Protein AF-A0A2V4P3C6-F1 (afdb_monomer_lite)

Radius of gyration: 29.18 Å; chains: 1; bounding box: 66×27×80 Å

Organism: NCBI:txid565073

Foldseek 3Di:
DAQDLQVLLVQLCVVVVHDSVPDDFFADPVSLVSSQVVLCVVLVDHDDCPDPLNVPDGGSVSVSVSCNVRRDDVVVCPDPPPPPPDDDDDDDDDDDDDDDDDDDDDDDDPDDDPPDDDDDDDDDDDDDD

Structure (mmCIF, N/CA/C/O backbone):
data_AF-A0A2V4P3C6-F1
#
_entry.id   AF-A0A2V4P3C6-F1
#
loop_
_atom_site.group_PDB
_atom_site.id
_atom_site.type_symbol
_atom_site.label_atom_id
_atom_site.label_alt_id
_atom_site.label_comp_id
_atom_site.label_asym_id
_atom_site.label_entity_id
_atom_site.label_seq_id
_atom_site.pdbx_PDB_ins_code
_atom_site.Cartn_x
_atom_site.Cartn_y
_atom_site.Cartn_z
_atom_site.occupancy
_atom_site.B_iso_or_equiv
_atom_site.auth_seq_id
_atom_site.auth_comp_id
_atom_site.auth_asym_id
_atom_site.auth_atom_id
_atom_site.pdbx_PDB_model_num
ATOM 1 N N . MET A 1 1 ? -10.620 -6.784 7.723 1.00 65.19 1 MET A N 1
ATOM 2 C CA . MET A 1 1 ? -9.568 -7.512 6.984 1.00 65.19 1 MET A CA 1
ATOM 3 C C . MET A 1 1 ? -8.254 -7.268 7.699 1.00 65.19 1 MET A C 1
ATOM 5 O O . MET A 1 1 ? -8.076 -6.170 8.205 1.00 65.19 1 MET A O 1
ATOM 9 N N . THR A 1 2 ? -7.393 -8.275 7.805 1.00 83.12 2 THR A N 1
ATOM 10 C CA . THR A 1 2 ? -6.041 -8.142 8.369 1.00 83.12 2 THR A CA 1
ATOM 11 C C . THR A 1 2 ? -5.043 -7.855 7.254 1.00 83.12 2 THR A C 1
ATOM 13 O O . THR A 1 2 ? -5.207 -8.361 6.143 1.00 83.12 2 THR A O 1
ATOM 16 N N . VAL A 1 3 ? -4.000 -7.086 7.551 1.00 91.62 3 VAL A N 1
ATOM 17 C CA . VAL A 1 3 ? -2.892 -6.858 6.620 1.00 91.62 3 VAL A CA 1
ATOM 18 C C . VAL A 1 3 ? -2.036 -8.128 6.565 1.00 91.62 3 VAL A C 1
ATOM 20 O O . VAL A 1 3 ? -1.504 -8.562 7.583 1.00 91.62 3 VAL A O 1
ATOM 23 N N . THR A 1 4 ? -1.934 -8.744 5.386 1.00 94.69 4 THR A N 1
ATOM 24 C CA . THR A 1 4 ? -1.104 -9.934 5.120 1.00 94.69 4 THR A CA 1
ATOM 25 C C . THR A 1 4 ? -0.207 -9.678 3.915 1.00 94.69 4 THR A C 1
ATOM 27 O O . THR A 1 4 ? -0.491 -8.789 3.109 1.00 94.69 4 THR A O 1
ATOM 30 N N . ARG A 1 5 ? 0.875 -10.453 3.773 1.00 95.94 5 ARG A N 1
ATOM 31 C CA . ARG A 1 5 ? 1.776 -10.319 2.621 1.00 95.94 5 ARG A CA 1
ATOM 32 C C . ARG A 1 5 ? 1.060 -10.635 1.315 1.00 95.94 5 ARG A C 1
ATOM 34 O O . ARG A 1 5 ? 1.239 -9.917 0.340 1.00 95.94 5 ARG A O 1
ATOM 41 N N . GLU A 1 6 ? 0.211 -11.653 1.319 1.00 96.12 6 GLU A N 1
ATOM 42 C CA . GLU A 1 6 ? -0.625 -12.031 0.184 1.00 96.12 6 GLU A CA 1
ATOM 43 C C . GLU A 1 6 ? -1.547 -10.882 -0.226 1.00 96.12 6 GLU A C 1
ATOM 45 O O . GLU A 1 6 ? -1.591 -10.538 -1.400 1.00 96.12 6 GLU A O 1
ATOM 50 N N . ALA A 1 7 ? -2.202 -10.217 0.733 1.00 94.69 7 ALA A N 1
ATOM 51 C CA . ALA A 1 7 ? -3.051 -9.065 0.433 1.00 94.69 7 ALA A CA 1
ATOM 52 C C . ALA A 1 7 ? -2.264 -7.897 -0.189 1.00 94.69 7 ALA A C 1
ATOM 54 O O . ALA A 1 7 ? -2.766 -7.237 -1.094 1.00 94.69 7 ALA A O 1
ATOM 55 N N . VAL A 1 8 ? -1.032 -7.640 0.267 1.00 95.94 8 VAL A N 1
ATOM 56 C CA . VAL A 1 8 ? -0.170 -6.600 -0.326 1.00 95.94 8 VAL A CA 1
ATOM 57 C C . VAL A 1 8 ? 0.264 -6.974 -1.741 1.00 95.94 8 VAL A C 1
ATOM 59 O O . VAL A 1 8 ? 0.195 -6.133 -2.635 1.00 95.94 8 VAL A O 1
ATOM 62 N N . LEU A 1 9 ? 0.637 -8.234 -1.973 1.00 96.88 9 LEU A N 1
ATOM 63 C CA . LEU A 1 9 ? 0.955 -8.727 -3.313 1.00 96.88 9 LEU A CA 1
ATOM 64 C C . LEU A 1 9 ? -0.252 -8.658 -4.251 1.00 96.88 9 LEU A C 1
ATOM 66 O O . LEU A 1 9 ? -0.091 -8.280 -5.402 1.00 96.88 9 LEU A O 1
ATOM 70 N N . GLU A 1 10 ? -1.456 -8.982 -3.775 1.00 96.19 10 GLU A N 1
ATOM 71 C CA . GLU A 1 10 ? -2.693 -8.838 -4.550 1.00 96.19 10 GLU A CA 1
ATOM 72 C C . GLU A 1 10 ? -2.968 -7.382 -4.935 1.00 96.19 10 GLU A C 1
ATOM 74 O O . GLU A 1 10 ? -3.357 -7.118 -6.071 1.00 96.19 10 GLU A O 1
ATOM 79 N N . MET A 1 11 ? -2.744 -6.433 -4.019 1.00 95.88 11 MET A N 1
ATOM 80 C CA . MET A 1 11 ? -2.866 -5.008 -4.331 1.00 95.88 11 MET A CA 1
ATOM 81 C C . MET A 1 11 ? -1.835 -4.621 -5.403 1.00 95.88 11 MET A C 1
ATOM 83 O O . MET A 1 11 ? -2.211 -4.188 -6.485 1.00 95.88 11 MET A O 1
ATOM 87 N N . LEU A 1 12 ? -0.543 -4.868 -5.181 1.00 96.94 12 LEU A N 1
ATOM 88 C CA . LEU A 1 12 ? 0.509 -4.526 -6.154 1.00 96.94 12 LEU A CA 1
ATOM 89 C C . LEU A 1 12 ? 0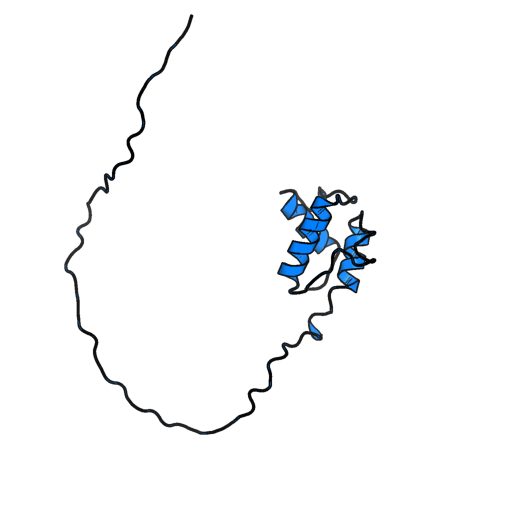.344 -5.227 -7.515 1.00 96.94 12 LEU A C 1
ATOM 91 O O . LEU A 1 12 ? 0.737 -4.697 -8.553 1.00 96.94 12 LEU A O 1
ATOM 95 N N . ALA A 1 13 ? -0.241 -6.422 -7.530 1.00 96.88 13 ALA A N 1
ATOM 96 C CA . ALA A 1 13 ? -0.592 -7.145 -8.745 1.00 96.88 13 ALA A CA 1
ATOM 97 C C . ALA A 1 13 ? -1.674 -6.426 -9.559 1.00 96.88 13 ALA A C 1
ATOM 99 O O . ALA A 1 13 ? -1.567 -6.364 -10.783 1.00 96.88 13 ALA A O 1
ATOM 100 N N . ALA A 1 14 ? -2.673 -5.844 -8.886 1.00 95.06 14 ALA A N 1
ATOM 101 C CA . ALA A 1 14 ? -3.726 -5.065 -9.528 1.00 95.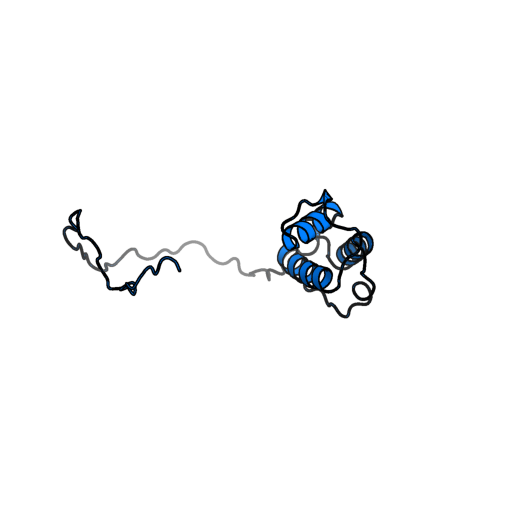06 14 ALA A CA 1
ATOM 102 C C . ALA A 1 14 ? -3.179 -3.789 -10.184 1.00 95.06 14 ALA A C 1
ATOM 104 O O . ALA A 1 14 ? -3.601 -3.455 -11.287 1.00 95.06 14 ALA A O 1
ATOM 105 N N . PHE A 1 15 ? -2.198 -3.128 -9.559 1.00 94.81 15 PHE A N 1
ATOM 106 C CA . PHE A 1 15 ? -1.512 -1.980 -10.161 1.00 94.81 15 PHE A CA 1
ATOM 107 C C . PHE A 1 15 ? -0.828 -2.329 -11.487 1.00 94.81 15 PHE A C 1
ATOM 109 O O . PHE A 1 15 ? -0.948 -1.593 -12.462 1.00 94.81 15 PHE A O 1
ATOM 116 N N . GLY A 1 16 ? -0.109 -3.454 -11.519 1.00 91.44 16 GLY A N 1
ATOM 117 C CA . GLY A 1 16 ? 0.643 -3.897 -12.694 1.00 91.44 16 GLY A CA 1
ATOM 118 C C . GLY A 1 16 ? -0.141 -4.769 -13.677 1.00 91.44 16 GLY A C 1
ATOM 119 O O . GLY A 1 16 ? 0.488 -5.336 -14.567 1.00 91.44 16 GLY A O 1
ATOM 120 N N . GLU A 1 17 ? -1.454 -4.953 -13.479 1.00 93.75 17 GLU A N 1
ATOM 121 C CA . GLU A 1 17 ? -2.308 -5.892 -14.233 1.00 93.75 17 GLU A CA 1
ATOM 122 C C . GLU A 1 17 ? -1.664 -7.287 -14.411 1.00 93.75 17 GLU A C 1
ATOM 124 O O . GLU A 1 17 ? -1.751 -7.924 -15.463 1.00 93.75 17 GLU A O 1
ATOM 129 N N . ARG A 1 18 ? -0.977 -7.762 -13.365 1.00 95.50 18 ARG A N 1
ATOM 130 C CA . ARG A 1 18 ? -0.159 -8.987 -13.363 1.00 95.50 18 ARG A CA 1
ATOM 131 C C . ARG A 1 18 ? -0.632 -9.969 -12.299 1.00 95.50 18 ARG A C 1
ATOM 133 O O . ARG A 1 18 ? -1.444 -9.627 -11.446 1.00 95.50 18 ARG A O 1
ATOM 140 N N . ALA A 1 19 ? -0.133 -11.204 -12.322 1.00 94.94 19 ALA A N 1
ATOM 141 C CA . ALA A 1 19 ? -0.418 -12.151 -11.245 1.00 94.94 19 ALA A CA 1
ATOM 142 C C . ALA A 1 19 ? 0.383 -11.805 -9.966 1.00 94.94 19 ALA A C 1
ATOM 144 O O . ALA A 1 19 ? 1.515 -11.328 -10.076 1.00 94.94 19 ALA A O 1
ATOM 145 N N . PRO A 1 20 ? -0.121 -12.112 -8.752 1.00 93.88 20 PRO A N 1
ATOM 146 C CA . PRO A 1 20 ? 0.586 -11.853 -7.488 1.00 93.88 20 PRO A CA 1
ATOM 147 C C . PRO A 1 20 ? 1.973 -12.493 -7.393 1.00 93.88 20 PRO A C 1
ATOM 149 O O . PRO A 1 20 ? 2.861 -11.956 -6.743 1.00 93.88 20 PRO A O 1
ATOM 152 N N . GLN A 1 21 ? 2.179 -13.632 -8.059 1.00 93.19 21 GLN A N 1
ATOM 153 C CA . GLN A 1 21 ? 3.468 -14.328 -8.095 1.00 93.19 21 GLN A CA 1
ATOM 154 C C . GLN A 1 21 ? 4.494 -13.646 -9.014 1.00 93.19 21 GLN A C 1
ATOM 156 O O . GLN A 1 21 ? 5.667 -13.998 -8.969 1.00 93.19 21 GLN A O 1
ATOM 161 N N . GLN A 1 22 ? 4.052 -12.715 -9.864 1.00 94.06 22 GLN A N 1
ATOM 162 C CA . GLN A 1 22 ? 4.895 -11.943 -10.782 1.00 94.06 22 GLN A CA 1
ATOM 163 C C . GLN A 1 22 ? 5.255 -10.557 -10.228 1.00 94.06 22 GLN A C 1
ATOM 165 O O . GLN A 1 22 ? 5.883 -9.773 -10.930 1.00 94.06 22 GLN A O 1
ATOM 170 N N . VAL A 1 23 ? 4.809 -10.224 -9.015 1.00 95.88 23 VAL A N 1
ATOM 171 C CA . VAL A 1 23 ? 5.183 -8.984 -8.332 1.00 95.88 23 VAL A CA 1
ATOM 172 C C . VAL A 1 23 ? 6.589 -9.153 -7.760 1.00 95.88 23 VAL A C 1
ATOM 174 O O . VAL A 1 23 ? 6.849 -10.116 -7.035 1.00 95.88 23 VAL A O 1
ATOM 177 N N . ASP A 1 24 ? 7.478 -8.220 -8.086 1.00 95.06 24 ASP A N 1
ATOM 178 C CA . ASP A 1 24 ? 8.834 -8.178 -7.543 1.00 95.06 24 ASP A CA 1
ATOM 179 C C . ASP A 1 24 ? 8.829 -7.854 -6.038 1.00 95.06 24 ASP A C 1
ATOM 181 O O . ASP A 1 24 ? 7.898 -7.249 -5.508 1.00 95.06 24 ASP A O 1
ATOM 185 N N . GLU A 1 25 ? 9.875 -8.278 -5.319 1.00 96.56 25 GLU A N 1
ATOM 186 C CA . GLU A 1 25 ? 10.007 -7.967 -3.885 1.00 96.56 25 GLU A CA 1
ATOM 187 C C . GLU A 1 25 ? 10.357 -6.494 -3.646 1.00 96.56 25 GLU A C 1
ATOM 189 O O . GLU A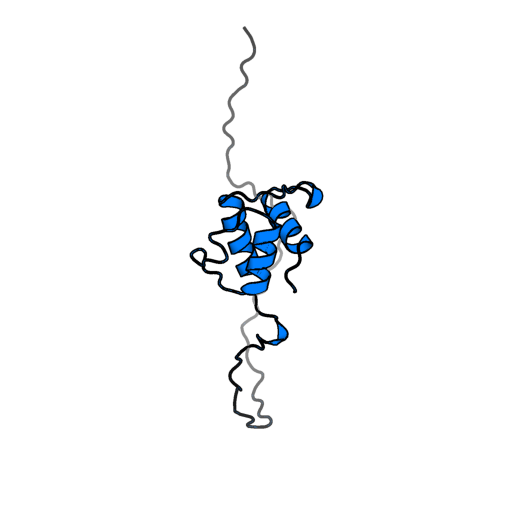 1 25 ? 10.023 -5.955 -2.593 1.00 96.56 25 GLU A O 1
ATOM 194 N N . GLU A 1 26 ? 11.035 -5.854 -4.599 1.00 96.75 26 GLU A N 1
ATOM 195 C CA . GLU A 1 26 ? 11.376 -4.434 -4.559 1.00 96.75 26 GLU A CA 1
ATOM 196 C C . GLU A 1 26 ? 10.168 -3.591 -4.984 1.00 96.75 26 GLU A C 1
ATOM 198 O O . GLU A 1 26 ? 9.476 -3.925 -5.941 1.00 96.75 26 GLU A O 1
ATOM 203 N N . ILE A 1 27 ? 9.913 -2.503 -4.258 1.00 95.94 27 ILE A N 1
ATOM 204 C CA . ILE A 1 27 ? 8.795 -1.590 -4.503 1.00 95.94 27 ILE A CA 1
ATOM 205 C C . ILE A 1 27 ? 9.347 -0.245 -4.960 1.00 95.94 27 ILE A C 1
ATOM 207 O O . ILE A 1 27 ? 10.084 0.421 -4.228 1.00 95.94 27 ILE A O 1
ATOM 211 N N . GLY A 1 28 ? 8.938 0.191 -6.152 1.00 94.06 28 GLY A N 1
ATOM 212 C CA . GLY A 1 28 ? 9.218 1.540 -6.632 1.00 94.06 28 GLY A CA 1
ATOM 213 C C . GLY A 1 28 ? 8.372 2.605 -5.926 1.00 94.06 28 GLY A C 1
ATOM 214 O O . GLY A 1 28 ? 7.281 2.336 -5.432 1.00 94.06 28 GLY A O 1
ATOM 215 N N . SER A 1 29 ? 8.819 3.865 -5.938 1.00 93.38 29 SER A N 1
ATOM 216 C CA . SER A 1 29 ? 8.090 4.971 -5.290 1.00 93.38 29 SER A CA 1
ATOM 217 C C . SER A 1 29 ? 6.653 5.136 -5.799 1.00 93.38 29 SER A C 1
ATOM 219 O O . SER A 1 29 ? 5.764 5.445 -5.016 1.00 93.38 29 SER A O 1
ATOM 221 N N . LEU A 1 30 ? 6.405 4.893 -7.091 1.00 95.31 30 LEU A N 1
ATOM 222 C CA . LEU A 1 30 ? 5.058 4.958 -7.665 1.00 95.31 30 LEU A CA 1
ATOM 223 C C . LEU A 1 30 ? 4.165 3.811 -7.175 1.00 95.31 30 LEU A C 1
ATOM 225 O O . LEU A 1 30 ? 3.004 4.040 -6.845 1.00 95.31 30 LEU A O 1
ATOM 229 N N . GLU A 1 31 ? 4.714 2.597 -7.109 1.00 95.94 31 GLU A N 1
ATOM 230 C CA . GLU A 1 31 ? 4.018 1.431 -6.560 1.00 95.94 31 GLU A CA 1
ATOM 231 C C . GLU A 1 31 ? 3.701 1.644 -5.080 1.00 95.94 31 GLU A C 1
ATOM 233 O O . GLU A 1 31 ? 2.597 1.326 -4.652 1.00 95.94 31 GLU A O 1
ATOM 238 N N . LEU A 1 32 ? 4.620 2.249 -4.319 1.00 95.06 32 LEU A N 1
ATOM 239 C CA . LEU A 1 32 ? 4.391 2.626 -2.926 1.00 95.06 32 LEU A CA 1
ATOM 240 C C . LEU A 1 32 ? 3.265 3.658 -2.793 1.00 95.06 32 LEU A C 1
ATOM 242 O O . LEU A 1 32 ? 2.355 3.453 -1.995 1.00 95.06 32 LEU A O 1
ATOM 246 N N . THR A 1 33 ? 3.293 4.743 -3.575 1.00 95.38 33 THR A N 1
ATOM 247 C CA . THR A 1 33 ? 2.229 5.761 -3.559 1.00 95.38 33 THR A CA 1
ATOM 248 C C . THR A 1 33 ? 0.874 5.152 -3.900 1.00 95.38 33 THR A C 1
ATOM 250 O O . THR A 1 33 ? -0.106 5.400 -3.202 1.00 95.38 33 THR A O 1
ATOM 253 N N . TRP A 1 34 ? 0.818 4.326 -4.947 1.00 95.38 34 TRP A N 1
ATOM 254 C CA . TRP A 1 34 ? -0.413 3.656 -5.344 1.00 95.38 34 TRP A CA 1
ATOM 255 C C . TRP A 1 34 ? -0.908 2.688 -4.263 1.00 95.38 34 TRP A C 1
ATOM 257 O O . TRP A 1 34 ? -2.086 2.710 -3.912 1.00 95.38 34 TRP A O 1
ATOM 267 N N . LEU A 1 35 ? -0.005 1.881 -3.695 1.00 96.44 35 LEU A N 1
ATOM 268 C CA . LEU A 1 35 ? -0.315 0.932 -2.627 1.00 96.44 35 LEU A CA 1
ATOM 269 C C . LEU A 1 35 ? -0.895 1.647 -1.407 1.00 96.44 35 LEU A C 1
ATOM 271 O O . LEU A 1 35 ? -1.802 1.116 -0.771 1.00 96.44 35 LEU A O 1
ATOM 275 N N . LEU A 1 36 ? -0.380 2.837 -1.093 1.00 94.88 36 LEU A N 1
ATOM 276 C CA . LEU A 1 36 ? -0.852 3.637 0.025 1.00 94.88 36 LEU A CA 1
ATOM 277 C C . LEU A 1 36 ? -2.294 4.092 -0.195 1.00 94.88 36 LEU A C 1
ATOM 279 O O . LEU A 1 36 ? -3.149 3.793 0.634 1.00 94.88 36 LEU A O 1
ATOM 283 N N . SER A 1 37 ? -2.586 4.698 -1.349 1.00 94.94 37 SER A N 1
ATOM 284 C CA . SER A 1 37 ? -3.953 5.097 -1.697 1.00 94.94 37 SER A CA 1
ATOM 285 C C . SER A 1 37 ? -4.916 3.905 -1.733 1.00 94.94 37 SER A C 1
ATOM 287 O O . SER A 1 37 ? -6.030 3.997 -1.225 1.00 94.94 37 SER A O 1
ATOM 289 N N . GLU A 1 38 ? -4.509 2.758 -2.282 1.00 95.50 38 GLU A N 1
ATOM 290 C CA . GLU A 1 38 ? -5.347 1.551 -2.291 1.00 95.50 38 GLU A CA 1
ATOM 291 C C . GLU A 1 38 ? -5.600 1.028 -0.866 1.00 95.50 38 GLU A C 1
ATOM 293 O O . GLU A 1 38 ? -6.725 0.654 -0.526 1.00 95.50 38 GLU A O 1
ATOM 298 N N . ALA A 1 39 ? -4.583 1.037 -0.000 1.00 94.12 39 ALA A N 1
ATOM 299 C CA . ALA A 1 39 ? -4.721 0.627 1.392 1.00 94.12 39 ALA A CA 1
ATOM 300 C C . ALA A 1 39 ? -5.670 1.555 2.172 1.00 94.12 39 ALA A C 1
ATOM 302 O O . ALA A 1 39 ? -6.533 1.059 2.897 1.00 94.12 39 ALA A O 1
ATOM 303 N N . GLU A 1 40 ? -5.573 2.873 2.000 1.00 93.94 40 GLU A N 1
ATOM 304 C CA . GLU A 1 40 ? -6.490 3.843 2.615 1.00 93.94 40 GLU A CA 1
ATOM 305 C C . GLU A 1 40 ? -7.944 3.561 2.235 1.00 93.94 40 GLU A C 1
ATOM 307 O O . GLU A 1 40 ? -8.809 3.416 3.101 1.00 93.94 40 GLU A O 1
ATOM 312 N N . GLN A 1 41 ? -8.205 3.371 0.940 1.00 92.88 41 GLN A N 1
ATOM 313 C CA . GLN A 1 41 ? -9.541 3.089 0.420 1.00 92.88 41 GLN A CA 1
ATOM 314 C C . GLN A 1 41 ? -10.069 1.728 0.895 1.00 92.88 41 GLN A C 1
ATOM 316 O O . GLN A 1 41 ? -11.253 1.587 1.213 1.00 92.88 41 GLN A O 1
ATOM 321 N N . ARG A 1 42 ? -9.198 0.715 0.968 1.00 92.69 42 ARG A N 1
ATOM 322 C CA . ARG A 1 42 ? -9.570 -0.661 1.323 1.00 92.69 42 ARG A CA 1
ATOM 323 C C . ARG A 1 42 ? -9.753 -0.875 2.822 1.00 92.69 42 ARG A C 1
ATOM 325 O O . ARG A 1 42 ? -10.613 -1.665 3.221 1.00 92.69 42 ARG A O 1
ATOM 332 N N . TYR A 1 43 ? -8.949 -0.212 3.651 1.00 90.38 43 TYR A N 1
ATOM 333 C CA . TYR A 1 43 ? -8.998 -0.331 5.110 1.00 90.38 43 TYR A CA 1
ATOM 334 C C . TYR A 1 43 ? -9.752 0.820 5.787 1.00 90.38 43 TYR A C 1
ATOM 336 O O . TYR A 1 43 ? -10.087 0.692 6.964 1.00 90.38 43 TYR A O 1
ATOM 344 N N . GLY A 1 44 ? -10.080 1.893 5.061 1.00 89.50 44 GLY A N 1
ATOM 345 C CA . GLY A 1 44 ? -10.792 3.058 5.590 1.00 89.50 44 GLY A CA 1
ATOM 346 C C . GLY A 1 44 ? -9.959 3.861 6.589 1.00 89.50 44 GLY A C 1
ATOM 347 O O . GLY A 1 44 ? -10.501 4.344 7.582 1.00 89.50 44 GLY A O 1
ATOM 348 N N . VAL A 1 45 ? -8.648 3.939 6.361 1.00 90.94 45 VAL A N 1
ATOM 349 C CA . VAL A 1 45 ? -7.679 4.657 7.204 1.00 90.94 45 VAL A CA 1
ATOM 350 C C . VAL A 1 45 ? -7.051 5.802 6.416 1.00 90.94 45 VAL A C 1
ATOM 352 O O . VAL A 1 45 ? -7.109 5.798 5.192 1.00 90.94 45 VAL A O 1
ATOM 355 N N . GLU A 1 46 ? -6.435 6.7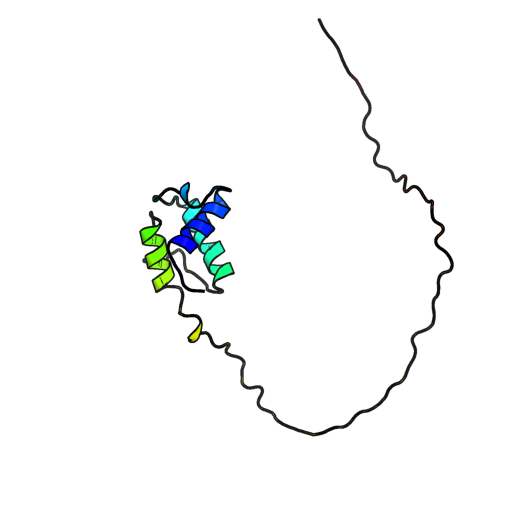49 7.114 1.00 91.19 46 GLU A N 1
ATOM 356 C CA . GLU A 1 46 ? -5.600 7.797 6.519 1.00 91.19 46 GLU A CA 1
ATOM 357 C C . GLU A 1 46 ? -4.139 7.469 6.853 1.00 91.19 46 GLU A C 1
ATOM 359 O O . GLU A 1 46 ? -3.816 7.243 8.024 1.00 91.19 46 GLU A O 1
ATOM 364 N N . LEU A 1 47 ? -3.280 7.361 5.839 1.00 91.00 47 LEU A N 1
ATOM 365 C CA . LEU A 1 47 ? -1.871 7.010 5.990 1.00 91.00 47 LEU A CA 1
ATOM 366 C C . LEU A 1 47 ? -1.020 8.217 5.603 1.00 91.00 47 LEU A C 1
ATOM 368 O O . LEU A 1 47 ? -1.038 8.670 4.465 1.00 91.00 47 LEU A O 1
ATOM 372 N N . ASP A 1 48 ? -0.229 8.726 6.542 1.00 90.94 48 ASP A N 1
ATOM 373 C CA . ASP A 1 48 ? 0.659 9.851 6.265 1.00 90.94 48 ASP A CA 1
ATOM 374 C C . ASP A 1 48 ? 1.924 9.382 5.515 1.00 90.94 48 ASP A C 1
ATOM 376 O O . ASP A 1 48 ? 2.751 8.685 6.104 1.00 90.94 48 ASP A O 1
ATOM 380 N N . PRO A 1 49 ? 2.136 9.755 4.238 1.00 88.44 49 PRO A N 1
ATOM 381 C CA . PRO A 1 49 ? 3.298 9.310 3.468 1.00 88.44 49 PRO A CA 1
ATOM 382 C C . PRO A 1 49 ? 4.631 9.851 4.008 1.00 88.44 49 PRO A C 1
ATOM 384 O O . PRO A 1 49 ? 5.679 9.300 3.673 1.00 88.44 49 PRO A O 1
ATOM 387 N N . GLU A 1 50 ? 4.612 10.909 4.829 1.00 89.62 50 GLU A N 1
ATOM 388 C CA . GLU A 1 50 ? 5.808 11.458 5.482 1.00 89.62 50 GLU A CA 1
ATOM 389 C C . GLU A 1 50 ? 6.193 10.692 6.761 1.00 89.62 50 GLU A C 1
ATOM 391 O O . GLU A 1 50 ? 7.240 10.957 7.362 1.00 89.62 50 GLU A O 1
ATOM 396 N N . SER A 1 51 ? 5.390 9.701 7.157 1.00 90.69 51 SER A N 1
ATOM 397 C CA . SER A 1 51 ? 5.640 8.897 8.344 1.00 90.69 51 SER A CA 1
ATOM 398 C C . SER A 1 51 ? 6.936 8.086 8.211 1.00 90.69 51 SER A C 1
ATOM 400 O O . SER A 1 51 ? 7.210 7.496 7.157 1.00 90.69 51 SER A O 1
ATOM 402 N N . PRO A 1 52 ? 7.749 8.002 9.280 1.00 91.94 52 PRO A N 1
ATOM 403 C CA . PRO A 1 52 ? 9.052 7.340 9.236 1.00 91.94 52 PRO A CA 1
ATOM 404 C C . PRO A 1 52 ? 8.955 5.848 8.882 1.00 91.94 52 PRO A C 1
ATOM 406 O O . PRO A 1 52 ? 9.875 5.295 8.277 1.00 91.94 52 PRO A O 1
ATOM 409 N N . GLU A 1 53 ? 7.838 5.197 9.214 1.00 92.75 53 GLU A N 1
ATOM 410 C CA . GLU A 1 53 ? 7.545 3.813 8.847 1.00 92.75 53 GLU A CA 1
ATOM 411 C C . GLU A 1 53 ? 7.454 3.633 7.328 1.00 92.75 53 GLU A C 1
ATOM 413 O O . GLU A 1 53 ? 7.929 2.623 6.815 1.00 92.75 53 GLU A O 1
ATOM 418 N N . LEU A 1 54 ? 6.883 4.609 6.612 1.00 92.75 54 LEU A N 1
ATOM 419 C CA . LEU A 1 54 ? 6.672 4.571 5.161 1.00 92.75 54 LEU A CA 1
ATOM 420 C C . LEU A 1 54 ? 7.865 5.126 4.378 1.00 92.75 54 LEU A C 1
ATOM 422 O O . LEU A 1 54 ? 8.180 4.616 3.305 1.00 92.75 54 LEU A O 1
ATOM 426 N N . ALA A 1 55 ? 8.593 6.090 4.946 1.00 91.75 55 ALA A N 1
ATOM 427 C CA . ALA A 1 55 ? 9.773 6.696 4.328 1.00 91.75 55 ALA A CA 1
ATOM 428 C C . ALA A 1 55 ? 10.911 5.699 4.031 1.00 91.75 55 ALA A C 1
ATOM 430 O O . ALA A 1 55 ? 11.782 5.981 3.210 1.00 91.75 55 ALA A O 1
ATOM 431 N N . THR A 1 56 ? 10.919 4.540 4.697 1.00 92.69 56 THR A N 1
ATOM 432 C CA . THR A 1 56 ? 11.941 3.491 4.523 1.00 92.69 56 THR A CA 1
ATOM 433 C C . THR A 1 56 ? 11.472 2.305 3.678 1.00 92.69 56 THR A C 1
ATOM 435 O O . THR A 1 56 ? 12.221 1.337 3.521 1.00 92.69 56 THR A O 1
ATOM 438 N N . VAL A 1 57 ? 10.240 2.347 3.156 1.00 96.88 57 VAL A N 1
ATOM 439 C CA . VAL A 1 57 ? 9.636 1.230 2.424 1.00 96.88 57 VAL A CA 1
ATOM 440 C C . VAL A 1 57 ? 10.165 1.176 0.998 1.00 96.88 57 VAL A C 1
ATOM 442 O O . VAL A 1 57 ? 9.830 2.001 0.151 1.00 96.88 57 VAL A O 1
ATOM 445 N N . HIS A 1 58 ? 10.946 0.137 0.727 1.00 96.25 58 HIS A N 1
ATOM 446 C CA . HIS A 1 58 ? 11.445 -0.198 -0.606 1.00 96.25 58 HIS A CA 1
ATOM 447 C C . HIS A 1 58 ? 11.211 -1.672 -0.953 1.00 96.25 58 HIS A C 1
ATOM 449 O O . HIS A 1 58 ? 11.622 -2.126 -2.016 1.00 96.25 58 HIS A O 1
ATOM 455 N N . THR A 1 59 ? 10.558 -2.436 -0.071 1.00 97.50 59 THR A N 1
ATOM 456 C CA . THR A 1 59 ? 10.230 -3.847 -0.300 1.00 97.50 59 THR A CA 1
ATOM 457 C C . THR A 1 59 ? 8.824 -4.204 0.159 1.00 97.50 59 THR A C 1
ATOM 459 O O . THR A 1 59 ? 8.253 -3.556 1.044 1.00 97.50 59 THR A O 1
ATOM 462 N N . VAL A 1 60 ? 8.279 -5.290 -0.393 1.00 97.38 60 VAL A N 1
ATOM 463 C CA . VAL A 1 60 ? 6.990 -5.864 0.021 1.00 97.38 60 VAL A CA 1
ATOM 464 C C . VAL A 1 60 ? 6.995 -6.201 1.509 1.00 97.38 60 VAL A C 1
ATOM 466 O O . VAL A 1 60 ? 6.041 -5.871 2.214 1.00 97.38 60 VAL A O 1
ATOM 469 N N . GLY A 1 61 ? 8.071 -6.802 2.021 1.00 96.81 61 GLY A N 1
ATOM 470 C CA . GLY A 1 61 ? 8.206 -7.078 3.452 1.00 96.81 61 GLY A CA 1
ATOM 471 C C . GLY A 1 61 ? 8.107 -5.825 4.332 1.00 96.81 61 GLY A C 1
ATOM 472 O O . GLY A 1 61 ? 7.396 -5.838 5.341 1.00 96.81 61 GLY A O 1
ATOM 473 N N . GLN A 1 62 ? 8.766 -4.730 3.941 1.00 97.12 62 GLN A N 1
ATOM 474 C CA . GLN A 1 62 ? 8.696 -3.459 4.671 1.00 97.12 62 GLN A CA 1
ATOM 475 C C . GLN A 1 62 ? 7.296 -2.841 4.604 1.00 97.12 62 GLN A C 1
ATOM 477 O O . GLN A 1 62 ? 6.777 -2.411 5.632 1.00 97.12 62 GLN A O 1
ATOM 482 N N . ALA A 1 63 ? 6.650 -2.869 3.435 1.00 96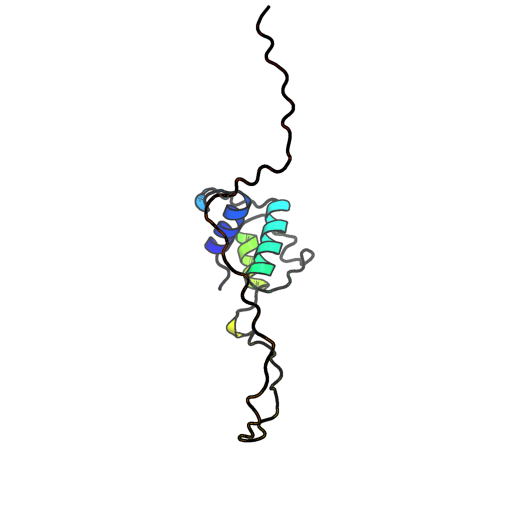.25 63 ALA A N 1
ATOM 483 C CA . ALA A 1 63 ? 5.284 -2.377 3.271 1.00 96.25 63 ALA A CA 1
ATOM 484 C C . ALA A 1 63 ? 4.298 -3.132 4.177 1.00 96.25 63 ALA A C 1
ATOM 486 O O . ALA A 1 63 ? 3.468 -2.528 4.852 1.00 96.25 63 ALA A O 1
ATOM 487 N N . VAL A 1 64 ? 4.427 -4.458 4.253 1.00 96.50 64 VAL A N 1
ATOM 488 C CA . VAL A 1 64 ? 3.604 -5.314 5.119 1.00 96.50 64 VAL A CA 1
ATOM 489 C C . VAL A 1 64 ? 3.811 -4.990 6.601 1.00 96.50 64 VAL A C 1
ATOM 491 O O . VAL A 1 64 ? 2.843 -4.990 7.363 1.00 96.50 64 VAL A O 1
ATOM 494 N N . ALA A 1 65 ? 5.044 -4.710 7.027 1.00 95.50 65 ALA A N 1
ATOM 495 C CA . ALA A 1 65 ? 5.339 -4.326 8.407 1.00 95.50 65 ALA A CA 1
ATOM 496 C C . ALA A 1 65 ? 4.795 -2.926 8.752 1.00 95.50 65 ALA A C 1
ATOM 498 O O . ALA A 1 65 ? 4.186 -2.749 9.811 1.00 95.50 65 ALA A O 1
ATOM 499 N N . ALA A 1 66 ? 4.950 -1.956 7.845 1.00 95.06 66 ALA A N 1
ATOM 500 C CA . ALA A 1 66 ? 4.433 -0.601 8.019 1.00 95.06 66 ALA A CA 1
ATOM 501 C C . ALA A 1 66 ? 2.899 -0.602 8.089 1.00 95.06 66 ALA A C 1
ATOM 503 O O . ALA A 1 66 ? 2.319 -0.103 9.050 1.00 95.06 66 ALA A O 1
ATOM 504 N N . LEU A 1 67 ? 2.228 -1.265 7.142 1.00 94.00 67 LEU A N 1
ATOM 505 C CA . LEU A 1 67 ? 0.767 -1.356 7.118 1.00 94.00 67 LEU A CA 1
ATOM 506 C C . LEU A 1 67 ? 0.200 -2.090 8.343 1.00 94.00 67 LEU A C 1
ATOM 508 O O . LEU A 1 67 ? -0.830 -1.682 8.862 1.00 94.00 67 LEU A O 1
ATOM 512 N N . GLN A 1 68 ? 0.861 -3.130 8.861 1.00 93.75 68 GLN A N 1
ATOM 513 C CA . GLN A 1 68 ? 0.433 -3.772 10.116 1.00 93.75 68 GLN A CA 1
ATOM 514 C C . GLN A 1 68 ? 0.561 -2.862 11.343 1.00 93.75 68 GLN A C 1
ATOM 516 O O . GLN A 1 68 ? -0.179 -3.038 12.307 1.00 93.75 68 GLN A O 1
ATOM 521 N N . THR A 1 69 ? 1.502 -1.918 11.317 1.00 92.75 69 THR A N 1
ATOM 522 C CA . THR A 1 69 ? 1.713 -0.958 12.407 1.00 92.75 69 THR A CA 1
ATOM 523 C C . THR A 1 69 ? 0.691 0.176 12.345 1.00 92.75 69 THR A C 1
ATOM 525 O O . THR A 1 69 ? 0.166 0.589 13.376 1.00 92.75 69 THR A O 1
ATOM 528 N N . LEU A 1 70 ? 0.392 0.658 11.135 1.00 92.06 70 LEU A N 1
ATOM 529 C CA . LEU A 1 70 ? -0.437 1.842 10.905 1.00 92.06 70 LEU A CA 1
ATOM 530 C C . LEU A 1 70 ? -1.935 1.525 10.781 1.00 92.06 70 LEU A C 1
ATOM 532 O O . LEU A 1 70 ? -2.765 2.377 11.088 1.00 92.06 70 LEU A O 1
ATOM 536 N N . VAL A 1 71 ? -2.307 0.311 10.358 1.00 89.44 71 VAL A N 1
ATOM 537 C CA . VAL A 1 71 ? -3.712 -0.099 10.223 1.00 89.44 71 VAL A CA 1
ATOM 538 C C . VAL A 1 71 ? -4.195 -0.733 11.534 1.00 89.44 71 VAL A C 1
ATOM 540 O O . VAL A 1 71 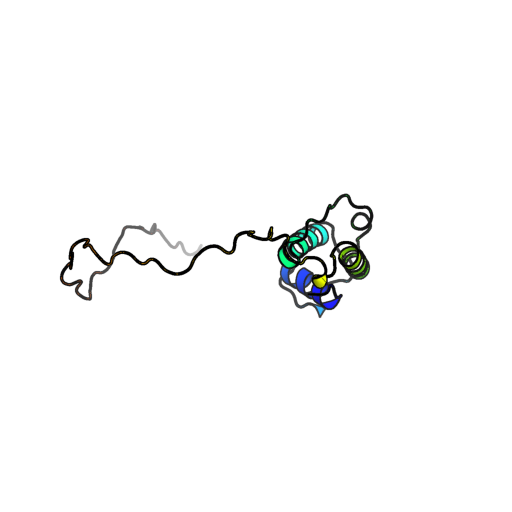? -3.790 -1.854 11.862 1.00 89.44 71 VAL A O 1
ATOM 543 N N . PRO A 1 72 ? -5.096 -0.080 12.290 1.00 80.62 72 PRO A N 1
ATOM 544 C CA . PRO A 1 72 ? -5.614 -0.646 13.523 1.00 80.62 72 PRO A CA 1
ATOM 545 C C . PRO A 1 72 ? -6.488 -1.883 13.253 1.00 80.62 72 PRO A C 1
ATOM 547 O O . PRO A 1 72 ? -7.187 -1.967 12.236 1.00 80.62 72 PRO A O 1
ATOM 550 N N . PRO A 1 73 ? -6.528 -2.854 14.183 1.00 71.62 73 PRO A N 1
ATOM 551 C CA . PRO A 1 73 ? -7.443 -3.979 14.076 1.00 71.62 73 PRO A CA 1
ATOM 552 C C . PRO A 1 73 ? -8.898 -3.481 14.101 1.00 71.62 73 PRO A C 1
ATOM 554 O O . PRO A 1 73 ? -9.333 -2.851 15.063 1.00 71.62 73 PRO A O 1
ATOM 557 N N . GLN A 1 74 ? -9.674 -3.829 13.067 1.00 62.91 74 GLN A N 1
ATOM 558 C CA . GLN A 1 74 ? -11.083 -3.434 12.851 1.00 62.91 74 GLN A CA 1
ATOM 559 C C . GLN A 1 74 ? -12.033 -3.677 14.046 1.00 62.91 74 GLN A C 1
ATOM 561 O O . GLN A 1 74 ? -13.117 -3.105 14.093 1.00 62.91 74 GLN A O 1
ATOM 566 N N . ALA A 1 75 ? -11.648 -4.492 15.034 1.00 53.16 75 ALA A N 1
ATOM 567 C CA . ALA A 1 75 ? -12.408 -4.664 16.274 1.00 53.16 75 ALA A CA 1
ATOM 568 C C . ALA A 1 75 ? -12.428 -3.401 17.164 1.00 53.16 75 ALA A C 1
ATOM 570 O O . ALA A 1 75 ? -13.343 -3.247 17.969 1.00 53.16 75 ALA A O 1
ATOM 571 N N . ALA A 1 76 ? -11.445 -2.503 17.023 1.00 54.84 76 ALA A N 1
ATOM 572 C CA . ALA A 1 76 ? -11.337 -1.267 17.801 1.00 54.84 76 ALA A CA 1
ATOM 573 C C . ALA A 1 76 ? -12.032 -0.061 17.139 1.00 54.84 76 ALA A C 1
ATOM 575 O O . ALA A 1 76 ? -12.349 0.907 17.825 1.00 54.84 76 ALA A O 1
ATOM 576 N N . LEU A 1 77 ? -12.319 -0.132 15.832 1.00 53.84 77 LEU A N 1
ATOM 577 C CA . LEU A 1 77 ? -12.979 0.924 15.056 1.00 53.84 77 LEU A CA 1
ATOM 578 C C . LEU A 1 77 ? -14.507 0.744 15.035 1.00 53.84 77 LEU A C 1
ATOM 580 O O . LEU A 1 77 ? -15.159 0.988 14.018 1.00 53.84 77 LEU A O 1
ATOM 584 N N . ALA A 1 78 ? -15.102 0.289 16.148 1.00 51.09 78 ALA A N 1
ATOM 585 C CA . ALA A 1 78 ? -16.551 0.379 16.303 1.00 51.09 78 ALA A CA 1
ATOM 586 C C . ALA A 1 78 ? -16.940 1.829 15.984 1.00 51.09 78 ALA A C 1
ATOM 588 O O . ALA A 1 78 ? -16.340 2.743 16.557 1.00 51.09 78 ALA A O 1
ATOM 589 N N . PRO A 1 79 ? -17.864 2.063 15.034 1.00 53.62 79 PRO A N 1
ATOM 590 C CA . PRO A 1 79 ? -18.143 3.410 14.590 1.00 53.62 79 PRO A CA 1
ATOM 591 C C . PRO A 1 79 ? -18.544 4.209 15.819 1.00 53.62 79 PRO A C 1
ATOM 593 O O . PRO A 1 79 ? -19.434 3.788 16.565 1.00 53.62 79 PRO A O 1
ATOM 596 N N . SER A 1 80 ? -17.911 5.364 16.008 1.00 45.44 80 SER A N 1
ATOM 597 C CA . SER A 1 80 ? -18.437 6.466 16.807 1.00 45.44 80 SER A CA 1
ATOM 598 C C . SER A 1 80 ? -19.765 6.912 16.192 1.00 45.44 80 SER A C 1
ATOM 600 O O . SER A 1 80 ? -19.897 8.000 15.643 1.00 45.44 80 SER A O 1
ATOM 602 N N . ARG A 1 81 ? -20.775 6.041 16.240 1.00 53.94 81 ARG A N 1
ATOM 603 C CA . ARG A 1 81 ? -22.165 6.418 16.156 1.00 53.94 81 ARG A CA 1
ATOM 604 C C . ARG A 1 81 ? -22.413 7.067 17.511 1.00 53.94 81 ARG A C 1
ATOM 606 O O . ARG A 1 81 ? -22.346 6.353 18.515 1.00 53.94 81 ARG A O 1
ATOM 613 N N . PRO A 1 82 ? -22.653 8.388 17.589 1.00 54.47 82 PRO A N 1
ATOM 614 C CA . PRO A 1 82 ? -23.173 8.939 18.828 1.00 54.47 82 PRO A CA 1
ATOM 615 C C . PRO A 1 82 ? -24.383 8.078 19.210 1.00 54.47 82 PRO A C 1
ATOM 617 O O . PRO A 1 82 ? -25.160 7.720 18.311 1.00 54.47 82 PRO A O 1
ATOM 620 N N . PRO A 1 83 ? -24.552 7.676 20.485 1.00 50.59 83 PRO A N 1
ATOM 621 C CA . PRO A 1 83 ? -25.820 7.109 20.886 1.00 50.59 83 PRO A CA 1
ATOM 622 C C . PRO A 1 83 ? -26.847 8.165 20.500 1.00 50.59 83 PRO A C 1
ATOM 624 O O . PRO A 1 83 ? -26.821 9.289 21.003 1.00 50.59 83 PRO A O 1
ATOM 627 N N . ALA A 1 84 ? -27.710 7.830 19.545 1.00 53.81 84 ALA A N 1
ATOM 628 C CA . ALA A 1 84 ? -28.954 8.540 19.372 1.00 53.81 84 ALA A CA 1
ATOM 629 C C . ALA A 1 84 ? -29.745 8.261 20.654 1.00 53.81 84 ALA A C 1
ATOM 631 O O . ALA A 1 84 ? -30.570 7.353 20.723 1.00 53.81 84 ALA A O 1
ATOM 632 N N . SER A 1 85 ? -29.405 8.992 21.713 1.00 50.25 85 SER A N 1
ATOM 633 C CA . SER A 1 85 ? -30.234 9.153 22.884 1.00 50.25 85 SER A CA 1
ATOM 634 C C . SER A 1 85 ? -31.486 9.863 22.409 1.00 50.25 85 SER A C 1
ATOM 636 O O . SER A 1 85 ? -31.516 11.084 22.321 1.00 50.25 85 SER A O 1
ATOM 638 N N . ALA A 1 86 ? -32.494 9.072 22.060 1.00 49.38 86 ALA A N 1
ATOM 639 C CA . ALA A 1 86 ? -33.801 9.177 22.689 1.00 49.38 86 ALA A CA 1
ATOM 640 C C . ALA A 1 86 ? -34.679 7.980 22.279 1.00 49.38 86 ALA A C 1
ATOM 642 O O . ALA A 1 86 ? -35.118 7.901 21.131 1.00 49.38 86 ALA A O 1
ATOM 643 N N . PRO A 1 87 ? -35.003 7.067 23.211 1.00 63.50 87 PRO A N 1
ATOM 644 C CA . PRO A 1 87 ? -36.219 6.280 23.124 1.00 63.50 87 PRO A CA 1
ATOM 645 C C . PRO A 1 87 ? -37.389 7.181 23.541 1.00 63.50 87 PRO A C 1
ATOM 647 O O . PRO A 1 87 ? -37.540 7.498 24.719 1.00 63.50 87 PRO A O 1
ATOM 650 N N . ALA A 1 88 ? -38.217 7.610 22.590 1.00 52.00 88 ALA A N 1
ATOM 651 C CA . ALA A 1 88 ? -39.503 8.218 22.911 1.00 52.00 88 ALA A CA 1
ATOM 652 C C . ALA A 1 88 ? -40.555 7.945 21.825 1.00 52.00 88 ALA A C 1
ATOM 654 O O . ALA A 1 88 ? -40.482 8.473 20.721 1.00 52.00 88 ALA A O 1
ATOM 655 N N . ALA A 1 89 ? -41.559 7.183 22.263 1.00 58.03 89 ALA A N 1
ATOM 656 C CA . ALA A 1 89 ? -42.969 7.192 21.873 1.00 58.03 89 ALA A CA 1
ATOM 657 C C . ALA A 1 89 ? -43.487 6.077 20.927 1.00 58.03 89 ALA A C 1
ATOM 659 O O . ALA A 1 89 ? -42.960 5.875 19.833 1.00 58.03 89 ALA A O 1
ATOM 660 N N . PRO A 1 90 ? -44.557 5.361 21.342 1.00 55.56 90 PRO A N 1
ATOM 661 C CA . PRO A 1 90 ? -45.340 4.493 20.473 1.00 55.56 90 PRO A CA 1
ATOM 662 C C . PRO A 1 90 ? -46.226 5.316 19.525 1.00 55.56 90 PRO A C 1
ATOM 664 O O . PRO A 1 90 ? -46.728 6.366 19.907 1.00 55.56 90 PRO A O 1
ATOM 667 N N . SER A 1 91 ? -46.420 4.775 18.319 1.00 57.34 91 SER A N 1
ATOM 668 C CA . SER A 1 91 ? -47.559 4.946 17.402 1.00 57.34 91 SER A CA 1
ATOM 669 C C . SER A 1 91 ? -48.344 6.270 17.462 1.00 57.34 91 SER A C 1
ATOM 671 O O . SER A 1 91 ? -49.192 6.456 18.326 1.00 57.34 91 SER A O 1
ATOM 673 N N . ASP A 1 92 ? -48.184 7.097 16.428 1.00 51.03 92 ASP A N 1
ATOM 674 C CA . ASP A 1 92 ? -49.332 7.761 15.808 1.00 51.03 92 ASP A CA 1
ATOM 675 C C . ASP A 1 92 ? -49.115 7.790 14.292 1.00 51.03 92 ASP A C 1
ATOM 677 O O . ASP A 1 92 ? -48.174 8.394 13.775 1.00 51.03 92 ASP A O 1
ATOM 681 N N . SER A 1 93 ? -49.949 7.033 13.582 1.00 52.31 93 SER A N 1
ATOM 682 C CA . SER A 1 93 ? -50.143 7.229 12.149 1.00 52.31 93 SER A CA 1
ATOM 683 C C . SER A 1 93 ? -50.992 8.477 11.959 1.00 52.31 93 SER A C 1
ATOM 685 O O . SER A 1 93 ? -52.042 8.576 12.589 1.00 52.31 93 SER A O 1
ATOM 687 N N . PRO A 1 94 ? -50.670 9.308 10.961 1.00 55.78 94 PRO A N 1
ATOM 688 C CA . PRO A 1 94 ? -51.764 9.726 10.099 1.00 55.78 94 PRO A CA 1
ATOM 689 C C . PRO A 1 94 ? -51.467 9.610 8.601 1.00 55.78 94 PRO A C 1
ATOM 691 O O . PRO A 1 94 ? -50.434 10.021 8.082 1.00 55.78 94 PRO A O 1
ATOM 694 N N . SER A 1 95 ? -52.511 9.132 7.926 1.00 41.50 95 SER A N 1
ATOM 695 C CA . SER A 1 95 ? -52.968 9.574 6.611 1.00 41.50 95 SER A CA 1
ATOM 696 C C . SER A 1 95 ? -52.155 9.208 5.372 1.00 41.50 95 SER A C 1
ATOM 698 O O . SER A 1 95 ? -51.425 9.991 4.772 1.00 41.50 95 SER A O 1
ATOM 700 N N . SER A 1 96 ? -52.546 8.045 4.858 1.00 56.28 96 SER A N 1
ATOM 701 C CA . SER A 1 96 ? -53.004 7.900 3.476 1.00 56.28 96 SER A CA 1
ATOM 702 C C . SER A 1 96 ? -53.901 9.071 3.035 1.00 56.28 96 SER A C 1
ATOM 704 O O . SER A 1 96 ? -55.047 9.155 3.473 1.00 56.28 96 SER A O 1
ATOM 706 N N . SER A 1 97 ? -53.412 9.945 2.151 1.00 44.41 97 SER A N 1
ATOM 707 C CA . SER A 1 97 ? -54.165 10.514 1.013 1.00 44.41 97 SER A CA 1
ATOM 708 C C . SER A 1 97 ? -53.353 11.595 0.304 1.00 44.41 97 SER A C 1
ATOM 710 O O . SER A 1 97 ? -53.021 12.616 0.893 1.00 44.41 97 SER A O 1
ATOM 712 N N . SER A 1 98 ? -53.078 11.376 -0.981 1.00 48.31 98 SER A N 1
ATOM 713 C CA . SER A 1 98 ? -53.653 12.172 -2.080 1.00 48.31 98 SER A CA 1
ATOM 714 C C . SER A 1 98 ? -52.701 12.296 -3.269 1.00 48.31 98 SER A C 1
ATOM 716 O O . SER A 1 98 ? -51.789 13.114 -3.304 1.00 48.31 98 SER A O 1
ATOM 718 N N . THR A 1 99 ? -53.008 11.478 -4.277 1.00 58.88 99 THR A N 1
ATOM 719 C CA . THR A 1 99 ? -53.189 11.870 -5.684 1.00 58.88 99 THR A CA 1
ATOM 720 C C . THR A 1 99 ? -52.203 12.863 -6.299 1.00 58.88 99 THR A C 1
ATOM 722 O O . THR A 1 99 ? -52.398 14.075 -6.244 1.00 58.88 99 THR A O 1
ATOM 725 N N . ARG A 1 100 ? -51.287 12.333 -7.118 1.00 54.38 100 ARG A N 1
ATOM 726 C CA . ARG A 1 100 ? -50.841 13.025 -8.330 1.00 54.38 100 ARG A CA 1
ATOM 727 C C . ARG A 1 100 ? -51.096 12.145 -9.550 1.00 54.38 100 ARG A C 1
ATOM 729 O O . ARG A 1 100 ? -50.326 11.253 -9.872 1.00 54.38 100 ARG A O 1
ATOM 736 N N . ALA A 1 101 ? -52.261 12.423 -10.128 1.00 54.06 101 ALA A N 1
ATOM 737 C CA . ALA A 1 101 ? -52.648 12.329 -11.528 1.00 54.06 101 ALA A CA 1
ATOM 738 C C . ALA A 1 101 ? -51.948 11.277 -12.406 1.00 54.06 101 ALA A C 1
ATOM 740 O O . ALA A 1 101 ? -50.807 11.439 -12.834 1.00 54.06 101 ALA A O 1
ATOM 741 N N . LEU A 1 102 ? -52.756 10.275 -12.761 1.00 56.12 102 LEU A N 1
ATOM 742 C CA . LEU A 1 102 ? -52.852 9.682 -14.092 1.00 56.12 102 LEU A CA 1
ATOM 743 C C . LEU A 1 102 ? -52.195 10.537 -15.193 1.00 56.12 102 LEU A C 1
ATOM 745 O O . LEU A 1 102 ? -52.621 11.655 -15.473 1.00 56.12 102 LEU A O 1
ATOM 749 N N . GLY A 1 103 ? -51.228 9.940 -15.875 1.00 49.53 103 GLY A N 1
ATOM 750 C CA . GLY A 1 103 ? -50.721 10.393 -17.159 1.00 49.53 103 GLY A CA 1
ATOM 751 C C . GLY A 1 103 ? -50.199 9.179 -17.902 1.00 49.53 103 GLY A C 1
ATOM 752 O O . GLY A 1 103 ? -49.009 8.900 -17.867 1.00 49.53 103 GLY A O 1
ATOM 753 N N . VAL A 1 104 ? -51.110 8.412 -18.500 1.00 62.59 104 VAL A N 1
ATOM 754 C CA . VAL A 1 104 ? -50.783 7.349 -19.451 1.00 62.59 104 VAL A CA 1
ATOM 755 C C . VAL A 1 104 ? -50.476 8.007 -20.803 1.00 62.59 104 VAL A C 1
ATOM 757 O O . VAL A 1 104 ? -51.370 8.625 -21.381 1.00 62.59 104 VAL A O 1
ATOM 760 N N . PRO A 1 105 ? -49.247 7.936 -21.340 1.00 59.81 105 PRO A N 1
ATOM 761 C CA . PRO A 1 105 ? -49.043 8.163 -22.760 1.00 59.81 105 PRO A CA 1
ATOM 762 C C . PRO A 1 105 ? -49.340 6.854 -23.515 1.00 59.81 105 PRO A C 1
ATOM 764 O O . PRO A 1 105 ? -48.792 5.803 -23.168 1.00 59.81 105 PRO A O 1
ATOM 767 N N . PRO A 1 106 ? -50.212 6.868 -24.535 1.00 51.38 106 PRO A N 1
ATOM 768 C CA . PRO A 1 106 ? -50.471 5.687 -25.343 1.00 51.38 106 PRO A CA 1
ATOM 769 C C . PRO A 1 106 ? -49.289 5.368 -26.273 1.00 51.38 106 PRO A C 1
ATOM 771 O O . PRO A 1 106 ? -48.793 6.229 -26.992 1.00 51.38 106 PRO A O 1
ATOM 774 N N . GLY A 1 107 ? -48.904 4.090 -26.293 1.00 54.00 107 GLY A N 1
ATOM 775 C CA . GLY A 1 107 ? -48.459 3.375 -27.493 1.00 54.00 107 GLY A CA 1
ATOM 776 C C . GLY A 1 107 ? -47.159 3.827 -28.158 1.00 54.00 107 GLY A C 1
ATOM 777 O O . GLY A 1 107 ? -47.191 4.419 -29.234 1.00 54.00 107 GLY A O 1
ATOM 778 N N . ARG A 1 108 ? -46.007 3.404 -27.623 1.00 48.31 108 ARG A N 1
ATOM 779 C CA . ARG A 1 108 ? -44.777 3.326 -28.424 1.00 48.31 108 ARG A CA 1
ATOM 780 C C . ARG A 1 108 ? -44.822 2.053 -29.274 1.00 48.31 108 ARG A C 1
ATOM 782 O O . ARG A 1 108 ? -44.851 0.946 -28.739 1.00 48.31 108 ARG A O 1
ATOM 789 N N . ARG A 1 109 ? -44.898 2.216 -30.597 1.00 59.75 109 ARG A N 1
ATOM 790 C CA . ARG A 1 109 ? -44.852 1.110 -31.563 1.00 59.75 109 ARG A CA 1
ATOM 791 C C . ARG A 1 109 ? -43.417 0.565 -31.675 1.00 59.75 109 ARG A C 1
ATOM 793 O O . ARG A 1 109 ? -42.479 1.351 -31.559 1.00 59.75 109 ARG A O 1
ATOM 800 N N . PRO A 1 110 ? -43.215 -0.739 -31.924 1.00 50.50 110 PRO A N 1
ATOM 801 C CA . PRO A 1 110 ? -41.904 -1.254 -32.301 1.00 50.50 110 PRO A CA 1
ATOM 802 C C . PRO A 1 110 ? -41.577 -0.769 -33.721 1.00 50.50 110 PRO A C 1
ATOM 804 O O . PRO A 1 110 ? -42.347 -1.050 -34.639 1.00 50.50 110 PRO A O 1
ATOM 807 N N . GLY A 1 111 ? -40.460 -0.056 -33.903 1.00 56.34 111 GLY A N 1
ATOM 808 C CA . GLY A 1 111 ? -39.907 0.219 -35.238 1.00 56.34 111 GLY A CA 1
ATOM 809 C C . GLY A 1 111 ? -39.524 1.664 -35.569 1.00 56.34 111 GLY A C 1
ATOM 810 O O . GLY A 1 111 ? -39.758 2.079 -36.699 1.00 56.34 111 GLY A O 1
ATOM 811 N N . GLU A 1 112 ? -38.917 2.424 -34.654 1.00 45.62 112 GLU A N 1
ATOM 812 C CA . GLU A 1 112 ? -38.286 3.704 -35.021 1.00 45.62 112 GLU A CA 1
ATOM 813 C C . GLU A 1 112 ? -36.754 3.548 -35.088 1.00 45.62 112 GLU A C 1
ATOM 815 O O . GLU A 1 112 ? -36.130 3.300 -34.053 1.00 45.62 112 GLU A O 1
ATOM 820 N N . PRO A 1 113 ? -36.126 3.658 -36.278 1.00 52.16 113 PRO A N 1
ATOM 821 C CA . PRO A 1 113 ? -34.679 3.758 -36.392 1.00 52.16 113 PRO A CA 1
ATOM 822 C C . PRO A 1 113 ? -34.244 5.165 -35.969 1.00 52.16 113 PRO A C 1
ATOM 824 O O . PRO A 1 113 ? -34.568 6.150 -36.631 1.00 52.16 113 PRO A O 1
ATOM 827 N N . LEU A 1 114 ? -33.493 5.262 -34.870 1.00 50.84 114 LEU A N 1
ATOM 828 C CA . LEU A 1 114 ? -32.800 6.494 -34.499 1.00 50.84 114 LEU A CA 1
ATOM 829 C C . LEU A 1 114 ? -31.599 6.680 -35.434 1.00 50.84 114 LEU A C 1
ATOM 831 O O . LEU A 1 114 ? -30.486 6.246 -35.147 1.00 50.84 114 LEU A O 1
ATOM 835 N N . LEU A 1 115 ? -31.860 7.294 -36.584 1.00 59.50 115 LEU A N 1
ATOM 836 C CA . LEU A 1 115 ? -30.850 7.930 -37.416 1.00 59.50 115 LEU A CA 1
ATOM 837 C C . LEU A 1 115 ? -30.625 9.352 -36.894 1.00 59.50 115 LEU A C 1
ATOM 839 O O . LEU A 1 115 ? -31.298 10.286 -37.310 1.00 59.50 115 LEU A O 1
ATOM 843 N N . ASP A 1 116 ? -29.676 9.513 -35.977 1.00 56.12 116 ASP A N 1
ATOM 844 C CA . ASP A 1 116 ? -29.181 10.831 -35.575 1.00 56.12 116 ASP A CA 1
ATOM 845 C C . ASP A 1 116 ? -27.672 10.921 -35.855 1.00 56.12 116 ASP A C 1
ATOM 847 O O . ASP A 1 116 ? -26.817 10.493 -35.084 1.00 56.12 116 ASP A O 1
ATOM 851 N N . GLY A 1 117 ? -27.345 11.432 -37.044 1.00 64.56 117 GLY A N 1
ATOM 852 C CA . GLY A 1 117 ? -26.534 12.648 -37.108 1.00 64.56 117 GLY A CA 1
ATOM 853 C C . GLY A 1 117 ? -25.020 12.615 -36.865 1.00 64.56 117 GLY A C 1
ATOM 854 O O . GLY A 1 117 ? -24.451 13.698 -36.768 1.00 64.56 117 GLY A O 1
ATOM 855 N N . GLN A 1 118 ? -24.319 11.477 -36.832 1.00 49.41 118 GLN A N 1
ATOM 856 C CA . GLN A 1 118 ? -22.839 11.473 -36.858 1.00 49.41 118 GLN A CA 1
ATOM 857 C C . GLN A 1 118 ? -22.303 10.958 -38.201 1.00 49.41 118 GLN A C 1
ATOM 859 O O . GLN A 1 118 ? -22.100 9.768 -38.431 1.00 49.41 118 GLN A O 1
ATOM 864 N N . ARG A 1 119 ? -22.104 11.914 -39.113 1.00 53.91 119 ARG A N 1
ATOM 865 C CA . ARG A 1 119 ? -21.472 11.764 -40.427 1.00 53.91 119 ARG A CA 1
ATOM 866 C C . ARG A 1 119 ? -20.005 11.343 -40.266 1.00 53.91 119 ARG A C 1
ATOM 868 O O . ARG A 1 119 ? -19.177 12.163 -39.874 1.00 53.91 119 ARG A O 1
ATOM 875 N N . LEU A 1 120 ? -19.675 10.105 -40.644 1.00 55.06 120 LEU A N 1
ATOM 876 C CA . LEU A 1 120 ? -18.296 9.722 -40.970 1.00 55.06 120 LEU A CA 1
ATOM 877 C C . LEU A 1 120 ? -17.782 10.603 -42.130 1.00 55.06 120 LEU A C 1
ATOM 879 O O . LEU A 1 120 ? -18.507 10.793 -43.114 1.00 55.06 120 LEU A O 1
ATOM 883 N N . PRO A 1 121 ? -16.552 11.141 -42.080 1.00 63.22 121 PRO A N 1
ATOM 884 C CA . PRO A 1 121 ? -15.887 11.593 -43.291 1.00 63.22 121 PRO A CA 1
ATOM 885 C C . PRO A 1 121 ? -15.494 10.373 -44.138 1.00 63.22 121 PRO A C 1
ATOM 887 O O . PRO A 1 121 ? -14.615 9.598 -43.775 1.00 63.22 121 PRO A O 1
ATOM 890 N N . ASP A 1 122 ? -16.178 10.224 -45.270 1.00 47.69 122 ASP A N 1
ATOM 891 C CA . ASP A 1 122 ? -15.728 9.447 -46.421 1.00 47.69 122 ASP A CA 1
ATOM 892 C C . ASP A 1 122 ? -14.659 10.246 -47.187 1.00 47.69 122 ASP A C 1
ATOM 894 O O . ASP A 1 122 ? -14.909 11.401 -47.545 1.00 47.69 122 ASP A O 1
ATOM 898 N N . ALA A 1 123 ? -13.475 9.645 -47.345 1.00 48.16 123 ALA A N 1
ATOM 899 C CA . ALA A 1 123 ? -12.514 9.769 -48.455 1.00 48.16 123 ALA A CA 1
ATOM 900 C C . ALA A 1 123 ? -11.141 9.264 -47.965 1.00 48.16 123 ALA A C 1
ATOM 902 O O . ALA A 1 123 ? -10.662 9.723 -46.935 1.00 48.16 123 ALA A O 1
ATOM 903 N N . ALA A 1 124 ? -10.372 8.400 -48.620 1.00 55.34 124 ALA A N 1
ATOM 904 C CA . ALA A 1 124 ? -10.510 7.477 -49.744 1.00 55.34 124 ALA A CA 1
ATOM 905 C C . ALA A 1 124 ? -9.225 6.602 -49.703 1.00 55.34 124 ALA A C 1
ATOM 907 O O . ALA A 1 124 ? -8.223 7.034 -49.124 1.00 55.34 124 ALA A O 1
ATOM 908 N N . PRO A 1 125 ? -9.196 5.402 -50.306 1.00 57.88 125 PRO A N 1
ATOM 909 C CA . PRO A 1 125 ? -7.969 4.626 -50.446 1.00 57.88 125 PRO A CA 1
ATOM 910 C C . PRO A 1 125 ? -7.113 5.203 -51.583 1.00 57.88 125 PRO A C 1
ATOM 912 O O . PRO A 1 125 ? -7.630 5.478 -52.665 1.00 57.88 125 PRO A O 1
ATOM 915 N N . VAL A 1 126 ? -5.801 5.332 -51.378 1.00 53.09 126 VAL A N 1
ATOM 916 C CA . VAL A 1 126 ? -4.845 5.393 -52.493 1.00 53.09 126 VAL A CA 1
ATOM 917 C C . VAL A 1 126 ? -3.897 4.210 -52.389 1.00 53.09 126 VAL A C 1
ATOM 919 O O . VAL A 1 126 ? -3.201 4.019 -51.394 1.00 53.09 126 VAL A O 1
ATOM 922 N N . ALA A 1 127 ? -3.974 3.378 -53.418 1.00 50.78 127 ALA A N 1
ATOM 923 C CA . ALA A 1 127 ? -3.057 2.297 -53.702 1.00 50.78 127 ALA A CA 1
ATOM 924 C C . ALA A 1 127 ? -1.807 2.842 -54.417 1.00 50.78 127 ALA A C 1
ATOM 926 O O . ALA A 1 127 ? -1.918 3.782 -55.198 1.00 50.78 127 ALA A O 1
ATOM 927 N N . ASP A 1 128 ? -0.676 2.202 -54.121 1.00 43.69 128 ASP A N 1
ATOM 928 C CA . ASP A 1 128 ? 0.430 1.817 -55.014 1.00 43.69 128 ASP A CA 1
ATOM 929 C C . ASP A 1 128 ? 1.065 2.848 -55.978 1.00 43.69 128 ASP A C 1
ATOM 931 O O . ASP A 1 128 ? 0.460 3.268 -56.967 1.00 43.69 128 ASP A O 1
ATOM 935 N N . VAL A 1 129 ? 2.353 3.135 -55.733 1.00 56.81 129 VAL A N 1
ATOM 936 C CA . VAL A 1 129 ? 3.422 3.206 -56.752 1.00 56.81 129 VAL A CA 1
ATOM 937 C C . VAL A 1 129 ? 4.771 2.849 -56.129 1.00 56.81 129 VAL A C 1
ATOM 939 O O . VAL A 1 129 ? 5.006 3.262 -54.969 1.00 56.81 129 VAL A O 1
#

InterPro domains:
  IPR036736 ACP-like superfamily [G3DSA:1.10.1200.10] (6-101)
  IPR036736 ACP-like superfamily [SSF47336] (4-89)

pLDDT: mean 76.0, std 20.25, range [41.5, 97.5]

Sequence (129 aa):
MTVTREAVLEMLAAFGERAPQQVDEEIGSLELTWLLSEAEQRYGVELDPESPELATVHTVGQAVAALQTLVPPQAALAPSRPPASAPAAPSDSPSSSSTRALGVPPGRRPGEPLLDGQRLPDAAPVADV

Secondary structure (DSSP, 8-state):
----HHHHHHHHHHHTTS-GGGS-SB--HHHHHHHHHHHHHHHT----TTSHHHHT--BHHHHHHHHHHHS--TTS---------------------------------S-------------------